Protein AF-A0A8A1M9F1-F1 (afdb_monomer_lite)

Foldseek 3Di:
DPPVVVVVVVVVVVVPDDPDDDPCVVVVVVVVVVVVVVVVVVVVVVVVVVVVVVVVVVVVVCVVPPDDPVPDDPVNVCVVCVVVVVVVVVCVVVVNPDDPPCCVPPNDPDPD

Structure (mmCIF, N/CA/C/O backbone):
data_AF-A0A8A1M9F1-F1
#
_entry.id   AF-A0A8A1M9F1-F1
#
loop_
_atom_site.group_PDB
_atom_site.id
_atom_site.type_symbol
_atom_site.label_atom_id
_atom_site.label_alt_id
_atom_site.label_comp_id
_atom_site.label_asym_id
_atom_site.label_entity_id
_atom_site.label_seq_id
_atom_site.pdbx_PDB_ins_code
_atom_site.Cartn_x
_atom_site.Cartn_y
_atom_site.Cartn_z
_atom_site.occupancy
_atom_site.B_iso_or_equiv
_atom_site.auth_seq_id
_atom_site.auth_comp_id
_atom_site.auth_asym_id
_atom_site.auth_atom_id
_atom_site.pdbx_PDB_model_num
ATOM 1 N N . MET A 1 1 ? -33.926 15.964 80.302 1.00 53.12 1 MET A N 1
ATOM 2 C CA . MET A 1 1 ? -34.896 15.861 79.187 1.00 53.12 1 MET A CA 1
ATOM 3 C C . MET A 1 1 ? -34.343 16.329 77.831 1.00 53.12 1 MET A C 1
ATOM 5 O O . MET A 1 1 ? -35.080 16.269 76.865 1.00 53.12 1 MET A O 1
ATOM 9 N N . ALA A 1 2 ? -33.068 16.738 77.707 1.00 57.28 2 ALA A N 1
ATOM 10 C CA . ALA A 1 2 ? -32.520 17.254 76.440 1.00 57.28 2 ALA A CA 1
ATOM 11 C C . ALA A 1 2 ? -31.883 16.190 75.516 1.00 57.28 2 ALA A C 1
ATOM 13 O O . ALA A 1 2 ? -31.720 16.436 74.330 1.00 57.28 2 ALA A O 1
ATOM 14 N N . VAL A 1 3 ? -31.524 15.011 76.039 1.00 60.41 3 VAL A N 1
ATOM 15 C CA . VAL A 1 3 ? -30.783 13.983 75.276 1.00 60.41 3 VAL A CA 1
ATOM 16 C C . VAL A 1 3 ? -31.700 13.174 74.354 1.00 60.41 3 VAL A C 1
ATOM 18 O O . VAL A 1 3 ? -31.295 12.806 73.261 1.00 60.41 3 VAL A O 1
ATOM 21 N N . THR A 1 4 ? -32.951 12.944 74.754 1.00 71.06 4 THR A N 1
ATOM 22 C CA . THR A 1 4 ? -33.932 12.185 73.963 1.00 71.06 4 THR A CA 1
ATOM 23 C C . THR A 1 4 ? -34.308 12.888 72.661 1.00 71.06 4 THR A C 1
ATOM 25 O O . THR A 1 4 ? -34.356 12.236 71.630 1.00 71.06 4 THR A O 1
ATOM 28 N N . ALA A 1 5 ? -34.461 14.216 72.674 1.00 76.00 5 ALA A N 1
ATOM 29 C CA . ALA A 1 5 ? -34.804 14.979 71.471 1.00 76.00 5 ALA A CA 1
ATOM 30 C C . ALA A 1 5 ? -33.727 14.882 70.374 1.00 76.00 5 ALA A C 1
ATOM 32 O O . ALA A 1 5 ? -34.052 14.750 69.201 1.00 76.00 5 ALA A O 1
ATOM 33 N N . VAL A 1 6 ? -32.446 14.888 70.762 1.00 78.31 6 VAL A N 1
ATOM 34 C CA . VAL A 1 6 ? -31.318 14.745 69.824 1.00 78.31 6 VAL A CA 1
ATOM 35 C C . VAL A 1 6 ? -31.257 13.327 69.253 1.00 78.31 6 VAL A C 1
ATOM 37 O O . VAL A 1 6 ? -30.955 13.139 68.078 1.00 78.31 6 VAL A O 1
ATOM 40 N N . VAL A 1 7 ? -31.559 12.322 70.079 1.00 80.62 7 VAL A N 1
ATOM 41 C CA . VAL A 1 7 ? -31.618 10.924 69.637 1.00 80.62 7 VAL A CA 1
ATOM 42 C C . VAL A 1 7 ? -32.747 10.728 68.625 1.00 80.62 7 VAL A C 1
ATOM 44 O O . VAL A 1 7 ? -32.500 10.137 67.578 1.00 80.62 7 VAL A O 1
ATOM 47 N N . ASP A 1 8 ? -33.932 11.282 68.884 1.00 83.19 8 ASP A N 1
ATOM 48 C CA . ASP A 1 8 ? -35.087 11.189 67.983 1.00 83.19 8 ASP A CA 1
ATOM 49 C C . ASP A 1 8 ? -34.823 11.889 66.637 1.00 83.19 8 ASP A C 1
ATOM 51 O O . ASP A 1 8 ? -35.165 11.362 65.576 1.00 83.19 8 ASP A O 1
ATOM 55 N N . GLU A 1 9 ? -34.152 13.043 66.658 1.00 82.31 9 GLU A N 1
ATOM 56 C CA . GLU A 1 9 ? -33.806 13.810 65.456 1.00 82.31 9 GLU A CA 1
ATOM 57 C C . GLU A 1 9 ? -32.779 13.064 64.582 1.00 82.31 9 GLU A C 1
ATOM 59 O O . GLU A 1 9 ? -32.952 12.939 63.366 1.00 82.31 9 GLU A O 1
ATOM 64 N N . ILE A 1 10 ? -31.747 12.469 65.193 1.00 83.31 10 ILE A N 1
ATOM 65 C CA . ILE A 1 10 ? -30.770 11.624 64.485 1.00 83.31 10 ILE A CA 1
ATOM 66 C C . ILE A 1 10 ? -31.445 10.371 63.919 1.00 83.31 10 ILE A C 1
ATOM 68 O O . ILE A 1 10 ? -31.167 9.986 62.781 1.00 83.31 10 ILE A O 1
ATOM 72 N N . GLU A 1 11 ? -32.349 9.741 64.670 1.00 83.25 11 GLU A N 1
ATOM 73 C CA . GLU A 1 11 ? -33.088 8.568 64.200 1.00 83.25 11 GLU A CA 1
ATOM 74 C C . GLU A 1 11 ? -33.986 8.909 63.001 1.00 83.25 11 GLU A C 1
ATOM 76 O O . GLU A 1 11 ? -34.087 8.128 62.051 1.00 83.25 11 GLU A O 1
ATOM 81 N N . GLN A 1 12 ? -34.597 10.097 63.004 1.00 85.44 12 GLN A N 1
ATOM 82 C CA . GLN A 1 12 ? -35.395 10.608 61.893 1.00 85.44 12 GLN A CA 1
ATOM 83 C C . GLN A 1 12 ? -34.530 10.888 60.656 1.00 85.44 12 GLN A C 1
ATOM 85 O O . GLN A 1 12 ? -34.905 10.502 59.543 1.00 85.44 12 GLN A O 1
ATOM 90 N N 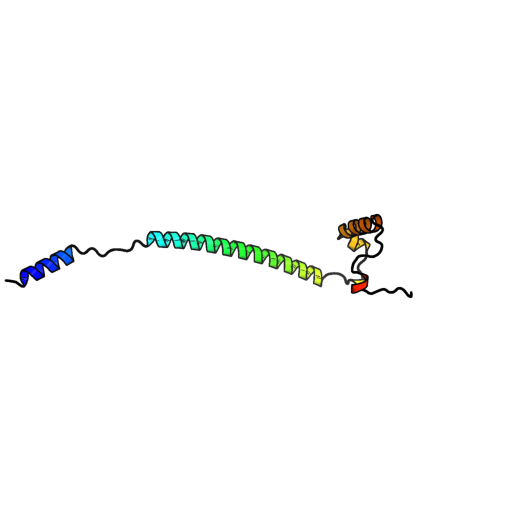. HIS A 1 13 ? -33.353 11.495 60.826 1.00 82.25 13 HIS A N 1
ATOM 91 C CA . HIS A 1 13 ? -32.395 11.702 59.738 1.00 82.25 13 HIS A CA 1
ATOM 92 C C . HIS A 1 13 ? -31.859 10.383 59.177 1.00 82.25 13 HIS A C 1
ATOM 94 O O . HIS A 1 13 ? -31.756 10.234 57.964 1.00 82.25 13 HIS A O 1
ATOM 100 N N . PHE A 1 14 ? -31.596 9.391 60.026 1.00 82.38 14 PHE A N 1
ATOM 101 C CA . PHE A 1 14 ? -31.108 8.083 59.594 1.00 82.38 14 PHE A CA 1
ATOM 102 C C . PHE A 1 14 ? -32.182 7.280 58.845 1.00 82.38 14 PHE A C 1
ATOM 104 O O . PHE A 1 14 ? -31.900 6.685 57.809 1.00 82.38 14 PHE A O 1
ATOM 111 N N . LYS A 1 15 ? -33.437 7.315 59.314 1.00 83.12 15 LYS A N 1
ATOM 112 C CA . LYS A 1 15 ? -34.581 6.666 58.644 1.00 83.12 15 LYS A CA 1
ATOM 113 C C . LYS A 1 15 ? -34.947 7.336 57.313 1.00 83.12 15 LYS A C 1
ATOM 115 O O . LYS A 1 15 ? -35.468 6.671 56.419 1.00 83.12 15 LYS A O 1
ATOM 120 N N . SER A 1 16 ? -34.695 8.639 57.173 1.00 81.69 16 SER A N 1
ATOM 121 C CA . SER A 1 16 ? -34.956 9.403 55.941 1.00 81.69 16 SER A CA 1
ATOM 122 C C . SER A 1 16 ? -33.771 9.441 54.971 1.00 81.69 16 SER A C 1
ATOM 124 O O . SER A 1 16 ? -33.961 9.742 53.789 1.00 81.69 16 SER A O 1
ATOM 126 N N . PHE A 1 17 ? -32.565 9.094 55.427 1.00 80.50 17 PHE A N 1
ATOM 127 C CA . PHE A 1 17 ? -31.379 9.017 54.589 1.00 80.50 17 PHE A CA 1
ATOM 128 C C . PHE A 1 17 ? -31.477 7.835 53.620 1.00 80.50 17 PHE A C 1
ATOM 130 O O . PHE A 1 17 ? -31.291 6.673 53.980 1.00 80.50 17 PHE A O 1
ATOM 137 N N . LYS A 1 18 ? -31.751 8.139 52.352 1.00 73.31 18 LYS A N 1
ATOM 138 C CA . LYS A 1 18 ? -31.585 7.195 51.246 1.00 73.31 18 LYS A CA 1
ATOM 139 C C . LYS A 1 18 ? -30.226 7.448 50.596 1.00 73.31 18 LYS A C 1
ATOM 141 O O . LYS A 1 18 ? -30.023 8.549 50.082 1.00 73.31 18 LYS A O 1
ATOM 146 N N . PRO A 1 19 ? -29.309 6.464 50.584 1.00 74.75 19 PRO A N 1
ATOM 147 C CA . PRO A 1 19 ? -28.058 6.590 49.853 1.00 74.75 19 PRO A CA 1
ATOM 148 C C . PRO A 1 19 ? -28.351 6.904 48.385 1.00 74.75 19 PRO A C 1
ATOM 150 O O . PRO A 1 19 ? -29.149 6.214 47.748 1.00 74.75 19 PRO A O 1
ATOM 153 N N . ALA A 1 20 ? -27.716 7.940 47.842 1.00 70.94 20 ALA A N 1
ATOM 154 C CA . ALA A 1 20 ? -27.785 8.207 46.414 1.00 70.94 20 ALA A CA 1
ATOM 155 C C . ALA A 1 20 ? -27.056 7.077 45.672 1.00 70.94 20 ALA A C 1
ATOM 157 O O . ALA A 1 20 ? -25.838 6.936 45.770 1.00 70.94 20 ALA A O 1
ATOM 158 N N . THR A 1 21 ? -27.804 6.243 44.955 1.00 71.75 21 THR A N 1
ATOM 159 C CA . THR A 1 21 ? -27.239 5.225 44.069 1.00 71.75 21 THR A CA 1
ATOM 160 C C . THR A 1 21 ? -26.840 5.881 42.753 1.00 71.75 21 THR A C 1
ATOM 162 O O . THR A 1 21 ? -27.669 6.525 42.108 1.00 71.75 21 THR A O 1
ATOM 165 N N . PHE A 1 22 ? -25.589 5.713 42.335 1.00 71.25 22 PHE A N 1
ATOM 166 C CA . PHE A 1 22 ? -25.146 6.156 41.016 1.00 71.25 22 PHE A CA 1
ATOM 167 C C . PHE A 1 22 ? -25.687 5.202 39.943 1.00 71.25 22 PHE A C 1
ATOM 169 O O . PHE A 1 22 ? -25.389 4.009 39.965 1.00 71.25 22 PHE A O 1
ATOM 176 N N . ASP A 1 23 ? -26.486 5.716 39.005 1.00 75.12 23 ASP A N 1
ATOM 177 C CA . ASP A 1 23 ? -26.943 4.947 37.843 1.00 75.12 23 ASP A CA 1
ATOM 178 C C . ASP A 1 23 ? -25.830 4.882 36.791 1.00 75.12 23 ASP A C 1
ATOM 180 O O . ASP A 1 23 ? -25.670 5.776 35.954 1.00 75.12 23 ASP A O 1
ATOM 184 N N . VAL A 1 24 ? -25.047 3.806 36.854 1.00 85.31 24 VAL A N 1
ATOM 185 C CA . VAL A 1 24 ? -23.935 3.551 35.932 1.00 85.31 24 VAL A CA 1
ATOM 186 C C . VAL A 1 24 ? -24.382 3.030 34.564 1.00 85.31 24 VAL A C 1
ATOM 188 O O . VAL A 1 24 ? -23.564 2.941 33.652 1.00 85.31 24 VAL A O 1
ATOM 191 N N . ASN A 1 25 ? -25.672 2.736 34.353 1.00 86.38 25 ASN A N 1
ATOM 192 C CA . ASN A 1 25 ? -26.140 2.135 33.097 1.00 86.38 25 ASN A CA 1
ATOM 193 C C . ASN A 1 25 ? -25.899 3.029 31.880 1.00 86.38 25 ASN A C 1
ATOM 195 O O . ASN A 1 25 ? -25.629 2.535 30.788 1.00 86.38 25 ASN A O 1
ATOM 199 N N . ARG A 1 26 ? -25.987 4.355 32.043 1.00 84.62 26 ARG A N 1
ATOM 200 C CA . ARG A 1 26 ? -25.685 5.292 30.949 1.00 84.62 26 ARG A CA 1
ATOM 201 C C . ARG A 1 26 ? -24.210 5.252 30.556 1.00 84.62 26 ARG A C 1
ATOM 203 O O . ARG A 1 26 ? -23.902 5.339 29.372 1.00 84.62 26 ARG A O 1
ATOM 210 N N . GLN A 1 27 ? -23.320 5.115 31.536 1.00 87.69 27 GLN A N 1
ATOM 211 C CA . GLN A 1 27 ? -21.878 5.024 31.307 1.00 87.69 27 GLN A CA 1
ATOM 212 C C . GLN A 1 27 ? -21.514 3.668 30.700 1.00 87.69 27 GLN A C 1
ATOM 214 O O . GLN A 1 27 ? -20.764 3.639 29.734 1.00 87.69 27 GLN A O 1
ATOM 219 N N . LEU A 1 28 ? -22.115 2.576 31.186 1.00 90.88 28 LEU A N 1
ATOM 220 C CA . LEU A 1 28 ? -21.948 1.236 30.616 1.00 90.88 28 LEU A CA 1
ATOM 221 C C . LEU A 1 28 ? -22.368 1.191 29.142 1.00 90.88 28 LEU A C 1
ATOM 223 O O . LEU A 1 28 ? -21.578 0.774 28.306 1.00 90.88 28 LEU A O 1
ATOM 227 N N . LYS A 1 29 ? -23.539 1.740 28.789 1.00 92.31 29 LYS A N 1
ATOM 228 C CA . LYS A 1 29 ? -23.978 1.824 27.383 1.00 92.31 29 LYS A CA 1
ATOM 229 C C . LYS A 1 29 ? -23.039 2.650 26.504 1.00 92.31 29 LYS A C 1
ATOM 231 O O . LYS A 1 29 ? -22.858 2.335 25.331 1.00 92.31 29 LYS A O 1
ATOM 236 N N . ALA A 1 30 ? -22.470 3.727 27.045 1.00 90.06 30 ALA A N 1
ATOM 237 C CA . ALA A 1 30 ? -21.486 4.518 26.316 1.00 90.06 30 ALA A CA 1
ATOM 238 C C . ALA A 1 30 ? -20.198 3.712 26.088 1.00 90.06 30 ALA A C 1
ATOM 240 O O . ALA A 1 30 ? -19.699 3.697 24.968 1.00 90.06 30 ALA A O 1
ATOM 241 N N . ILE A 1 31 ? -19.701 3.011 27.114 1.00 93.75 31 ILE A N 1
ATOM 242 C CA . ILE A 1 31 ? -18.521 2.140 27.021 1.00 93.75 31 ILE A CA 1
ATOM 243 C C . ILE A 1 31 ? -18.745 1.050 25.971 1.00 93.75 31 ILE A C 1
ATOM 245 O O . ILE A 1 31 ? -17.926 0.928 25.070 1.00 93.75 31 ILE A O 1
ATOM 249 N N . GLU A 1 32 ? -19.881 0.351 26.004 1.00 93.50 32 GLU A N 1
ATOM 250 C CA . GLU A 1 32 ? -20.226 -0.684 25.018 1.00 93.50 32 GLU A CA 1
ATOM 251 C C . GLU A 1 32 ? -20.226 -0.136 23.580 1.00 93.50 32 GLU A C 1
ATOM 253 O O . GLU A 1 32 ? -19.698 -0.766 22.664 1.00 93.50 32 GLU A O 1
ATOM 258 N N . ALA A 1 33 ? -20.774 1.066 23.366 1.00 93.88 33 ALA A N 1
ATOM 259 C CA . ALA A 1 33 ? -20.766 1.707 22.052 1.00 93.88 33 ALA A CA 1
ATOM 260 C C . ALA A 1 33 ? -19.346 2.094 21.595 1.00 93.88 33 ALA A C 1
ATOM 262 O O . ALA A 1 33 ? -19.009 1.926 20.420 1.00 93.88 33 ALA A O 1
ATOM 263 N N . PHE A 1 34 ? -18.505 2.591 22.509 1.00 94.31 34 PHE A N 1
ATOM 264 C CA . PHE A 1 34 ? -17.100 2.893 22.225 1.00 94.31 34 PHE A CA 1
ATOM 265 C C . PHE A 1 34 ? -16.298 1.627 21.914 1.00 94.31 34 PHE A C 1
ATOM 267 O O . PHE A 1 34 ? -15.542 1.618 20.944 1.00 94.31 34 PHE A O 1
ATOM 274 N N . GLU A 1 35 ? -16.483 0.559 22.688 1.00 94.88 35 GLU A N 1
ATOM 275 C CA . GLU A 1 35 ? -15.830 -0.733 22.478 1.00 94.88 35 GLU A CA 1
ATOM 276 C C . GLU A 1 35 ? -16.223 -1.340 21.134 1.00 94.88 35 GLU A C 1
ATOM 278 O O . GLU A 1 35 ? -15.345 -1.733 20.370 1.00 94.88 35 GLU A O 1
ATOM 283 N N . ALA A 1 36 ? -17.512 -1.341 20.782 1.00 95.75 36 ALA A N 1
ATOM 284 C CA . ALA A 1 36 ? -17.972 -1.841 19.488 1.00 95.75 36 ALA A CA 1
ATOM 285 C C . ALA A 1 36 ? -17.325 -1.084 18.314 1.00 95.75 36 ALA A C 1
ATOM 287 O O . ALA A 1 36 ? -16.874 -1.697 17.344 1.00 95.75 36 ALA A O 1
ATOM 288 N N . GLN A 1 37 ? -17.229 0.246 18.409 1.00 94.25 37 GLN A N 1
ATOM 289 C CA . GLN A 1 37 ? -16.593 1.060 17.374 1.00 94.25 37 GLN A CA 1
ATOM 290 C C . GLN A 1 37 ? -15.073 0.847 17.318 1.00 94.25 37 GLN A C 1
ATOM 292 O O . GLN A 1 37 ? -14.502 0.794 16.228 1.00 94.25 37 GLN A O 1
ATOM 297 N N . ALA A 1 38 ? -14.415 0.709 18.471 1.00 95.00 38 ALA A N 1
ATOM 298 C CA . ALA A 1 38 ? -12.984 0.436 18.551 1.00 95.00 38 ALA A CA 1
ATOM 299 C C . ALA A 1 38 ? -12.642 -0.949 17.983 1.00 95.00 38 ALA A C 1
ATOM 301 O O . ALA A 1 38 ? -11.715 -1.063 17.182 1.00 95.00 38 ALA A O 1
ATOM 302 N N . MET A 1 39 ? -13.426 -1.974 18.327 1.00 95.69 39 MET A N 1
ATOM 303 C CA . MET A 1 39 ? -13.292 -3.331 17.794 1.00 95.69 39 MET A CA 1
ATOM 304 C C . MET A 1 39 ? -13.476 -3.348 16.281 1.00 95.69 39 MET A C 1
ATOM 306 O O . MET A 1 39 ? -12.626 -3.877 15.572 1.00 95.69 39 MET A O 1
ATOM 310 N N . LYS A 1 40 ? -14.513 -2.675 15.770 1.00 95.88 40 LYS A N 1
ATOM 311 C CA . LYS A 1 40 ? -14.727 -2.531 14.328 1.00 95.88 40 LYS A CA 1
ATOM 312 C C . LYS A 1 40 ? -13.532 -1.868 13.635 1.00 95.88 40 LYS A C 1
ATOM 314 O O . LYS A 1 40 ? -13.053 -2.373 12.625 1.00 95.88 40 LYS A O 1
ATOM 319 N N . GLY A 1 41 ? -13.021 -0.761 14.179 1.00 94.44 41 GLY A N 1
ATOM 320 C CA . GLY A 1 41 ? -11.851 -0.081 13.613 1.00 94.44 41 GLY A CA 1
ATOM 321 C C . GLY A 1 41 ? -10.588 -0.949 13.636 1.00 94.44 41 GLY A C 1
ATOM 322 O O . GLY A 1 41 ? -9.811 -0.947 12.677 1.00 94.44 41 GLY A O 1
ATOM 323 N N . ALA A 1 42 ? -10.396 -1.725 14.705 1.00 95.56 42 ALA A N 1
ATOM 324 C CA . ALA A 1 42 ? -9.286 -2.661 14.828 1.00 95.56 42 ALA A CA 1
ATOM 325 C C . ALA A 1 42 ? -9.394 -3.808 13.812 1.00 95.56 42 ALA A C 1
ATOM 327 O O . ALA A 1 42 ? -8.408 -4.119 13.147 1.00 95.56 42 ALA A O 1
ATOM 328 N N . GLU A 1 43 ? -10.579 -4.396 13.641 1.00 95.81 43 GLU A N 1
ATOM 329 C CA . GLU A 1 43 ? -10.837 -5.460 12.665 1.00 95.81 43 GLU A CA 1
ATOM 330 C C . GLU A 1 43 ? -10.649 -4.977 11.223 1.00 95.81 43 GLU A C 1
ATOM 332 O O . GLU A 1 43 ? -9.970 -5.639 10.438 1.00 95.81 43 GLU A O 1
ATOM 337 N N . GLU A 1 44 ? -11.169 -3.796 10.879 1.00 95.81 44 GLU A N 1
ATOM 338 C CA . GLU A 1 44 ? -10.970 -3.190 9.558 1.00 95.81 44 GLU A CA 1
ATOM 339 C C . GLU A 1 44 ? -9.485 -2.933 9.270 1.00 95.81 44 GLU A C 1
ATOM 341 O O . GLU A 1 44 ? -9.004 -3.193 8.165 1.00 95.81 44 GLU A O 1
ATOM 346 N N . THR A 1 45 ? -8.743 -2.434 10.262 1.00 95.81 45 THR A N 1
ATOM 347 C CA . THR A 1 45 ? -7.306 -2.169 10.118 1.00 95.81 45 THR A CA 1
ATOM 348 C C . THR A 1 45 ? -6.527 -3.467 9.977 1.00 95.81 45 THR A C 1
ATOM 350 O O . THR A 1 45 ? -5.699 -3.586 9.078 1.00 95.81 45 THR A O 1
ATOM 353 N N . LYS A 1 46 ? -6.826 -4.462 10.816 1.00 96.00 46 LYS A N 1
ATOM 354 C CA . LYS A 1 46 ? -6.220 -5.790 10.740 1.00 96.00 46 LYS A CA 1
ATOM 355 C C . LYS A 1 46 ? -6.436 -6.409 9.359 1.00 96.00 46 LYS A C 1
ATOM 357 O O . LYS A 1 46 ? -5.468 -6.837 8.741 1.00 96.00 46 LYS A O 1
ATOM 362 N N . GLY A 1 47 ? -7.665 -6.378 8.844 1.00 95.06 47 GLY A N 1
ATOM 363 C CA . GLY A 1 47 ? -7.977 -6.894 7.510 1.00 95.06 47 GLY A CA 1
ATOM 364 C C . GLY A 1 47 ? -7.208 -6.176 6.395 1.00 95.06 47 GLY A C 1
ATOM 365 O O . GLY A 1 47 ? -6.688 -6.826 5.493 1.00 95.06 47 GLY A O 1
ATOM 366 N N . LYS A 1 48 ? -7.069 -4.843 6.464 1.00 96.25 48 LYS A N 1
ATOM 367 C CA . LYS A 1 48 ? -6.254 -4.081 5.498 1.00 96.25 48 LYS A CA 1
ATOM 368 C C . LYS A 1 48 ? -4.778 -4.465 5.558 1.00 96.25 48 LYS A C 1
ATOM 370 O O . LYS A 1 48 ? -4.182 -4.712 4.516 1.00 96.25 48 LYS A O 1
ATOM 375 N N . VAL A 1 49 ? -4.212 -4.552 6.760 1.00 97.12 49 VAL A N 1
ATOM 376 C CA . VAL A 1 49 ? -2.805 -4.924 6.957 1.00 97.12 49 VAL A CA 1
ATOM 377 C C . VAL A 1 49 ? -2.538 -6.342 6.451 1.00 97.12 49 VAL A C 1
ATOM 379 O O . VAL A 1 49 ? -1.528 -6.568 5.794 1.00 97.12 49 VAL A O 1
ATOM 382 N N . GLU A 1 50 ? -3.448 -7.290 6.686 1.00 95.88 50 GLU A N 1
ATOM 383 C CA . GLU A 1 50 ? -3.328 -8.655 6.159 1.00 95.88 50 GLU A CA 1
ATOM 384 C C . GLU A 1 50 ? -3.320 -8.683 4.622 1.00 95.88 50 GLU A C 1
ATOM 386 O O . GLU A 1 50 ? -2.500 -9.380 4.023 1.00 95.88 50 GLU A O 1
ATOM 391 N N . LEU A 1 51 ? -4.181 -7.895 3.969 1.00 96.25 51 LEU A N 1
ATOM 392 C CA . LEU A 1 51 ? -4.205 -7.784 2.506 1.00 96.25 51 LEU A CA 1
ATOM 393 C C . LEU A 1 51 ? -2.930 -7.141 1.947 1.00 96.25 51 LEU A C 1
ATOM 395 O O . LEU A 1 51 ? -2.382 -7.619 0.951 1.00 96.25 51 LEU A O 1
ATOM 399 N N . GLU A 1 52 ? -2.447 -6.071 2.579 1.00 96.12 52 GLU A N 1
ATOM 400 C CA . GLU A 1 52 ? -1.198 -5.413 2.189 1.00 96.12 52 GLU A CA 1
ATOM 401 C C . GLU A 1 52 ? -0.005 -6.355 2.346 1.00 96.12 52 GLU A C 1
ATOM 403 O O . GLU A 1 52 ? 0.813 -6.456 1.432 1.00 96.12 52 GLU A O 1
ATOM 408 N N . LEU A 1 53 ? 0.058 -7.104 3.449 1.00 96.75 53 LEU A N 1
ATOM 409 C CA . LEU A 1 53 ? 1.122 -8.071 3.691 1.00 96.75 53 LEU A CA 1
ATOM 410 C C . LEU A 1 53 ? 1.131 -9.167 2.618 1.00 96.75 53 LEU A C 1
ATOM 412 O O . LEU A 1 53 ? 2.172 -9.414 2.017 1.00 96.75 53 LEU A O 1
ATOM 416 N N . GLN A 1 54 ? -0.029 -9.742 2.286 1.00 95.94 54 GLN A N 1
ATOM 417 C CA . GLN A 1 54 ? -0.137 -10.725 1.200 1.00 95.94 54 GLN A CA 1
ATOM 418 C C . GLN A 1 54 ? 0.281 -10.145 -0.159 1.00 95.94 54 GLN A C 1
ATOM 420 O O . GLN A 1 54 ? 0.876 -10.838 -0.987 1.00 95.94 54 GLN A O 1
ATOM 425 N N . SER A 1 55 ? -0.037 -8.875 -0.425 1.00 95.69 55 SER A N 1
ATOM 426 C CA . SER A 1 55 ? 0.393 -8.197 -1.651 1.00 95.69 55 SER A CA 1
ATOM 427 C C . SER A 1 55 ? 1.909 -7.991 -1.681 1.00 95.69 55 SER A C 1
ATOM 429 O O . SER A 1 55 ? 2.537 -8.188 -2.725 1.00 95.69 55 SER A O 1
ATOM 431 N N . LEU A 1 56 ? 2.510 -7.612 -0.552 1.00 96.62 56 LEU A N 1
ATOM 432 C CA . LEU A 1 56 ? 3.956 -7.443 -0.418 1.00 96.62 56 LEU A CA 1
ATOM 433 C C . LEU A 1 56 ? 4.690 -8.777 -0.563 1.00 96.62 56 LEU A C 1
ATOM 435 O O . LEU A 1 56 ? 5.673 -8.833 -1.292 1.00 96.62 56 LEU A O 1
ATOM 439 N N . GLU A 1 57 ? 4.183 -9.858 0.030 1.00 95.06 57 GLU A N 1
ATOM 440 C CA . GLU A 1 57 ? 4.741 -11.208 -0.125 1.00 95.06 57 GLU A CA 1
ATOM 441 C C . GLU A 1 57 ? 4.730 -11.667 -1.586 1.00 95.06 57 GLU A C 1
ATOM 443 O O . GLU A 1 57 ? 5.741 -12.145 -2.096 1.00 95.06 57 GLU A O 1
ATOM 448 N N . LYS A 1 58 ? 3.619 -11.454 -2.304 1.00 95.06 58 LYS A N 1
ATOM 449 C CA . LYS A 1 58 ? 3.550 -11.733 -3.748 1.00 95.06 58 LYS A CA 1
ATOM 450 C C . LYS A 1 58 ? 4.538 -10.882 -4.540 1.00 95.06 58 LYS A C 1
ATOM 452 O O . LYS A 1 58 ? 5.161 -11.372 -5.476 1.00 95.06 58 LYS A O 1
ATOM 457 N N . THR A 1 59 ? 4.686 -9.613 -4.167 1.00 94.12 59 THR A N 1
ATOM 458 C CA . THR A 1 59 ? 5.648 -8.705 -4.807 1.00 94.12 59 THR A CA 1
ATOM 459 C C . THR A 1 59 ? 7.075 -9.196 -4.585 1.00 94.12 59 THR A C 1
ATOM 461 O O . THR A 1 59 ? 7.854 -9.234 -5.532 1.00 94.12 59 THR A O 1
ATOM 464 N N . LEU A 1 60 ? 7.404 -9.627 -3.367 1.00 94.56 60 LEU A N 1
ATOM 465 C CA . LEU A 1 60 ? 8.712 -10.176 -3.033 1.00 94.56 60 LEU A CA 1
ATOM 466 C C . LEU A 1 60 ? 8.994 -11.459 -3.820 1.00 94.56 60 LEU A C 1
ATOM 468 O O . LEU A 1 60 ? 10.029 -11.545 -4.470 1.00 94.56 60 LEU A O 1
ATOM 472 N N . ALA A 1 61 ? 8.049 -12.402 -3.851 1.00 94.06 61 ALA A N 1
ATOM 473 C CA . ALA A 1 61 ? 8.187 -13.636 -4.622 1.00 94.06 61 ALA A CA 1
ATOM 474 C C . ALA A 1 61 ? 8.396 -13.362 -6.122 1.00 94.06 61 ALA A C 1
ATOM 476 O O . ALA A 1 61 ? 9.226 -14.005 -6.767 1.00 94.06 61 ALA A O 1
ATOM 477 N N . ASN A 1 62 ? 7.690 -12.371 -6.678 1.00 90.19 62 ASN A N 1
ATOM 478 C CA . ASN A 1 62 ? 7.897 -11.935 -8.058 1.00 90.19 62 ASN A CA 1
ATOM 479 C C . ASN A 1 62 ? 9.298 -11.352 -8.273 1.00 90.19 62 ASN A C 1
ATOM 481 O O . ASN A 1 62 ? 9.880 -11.591 -9.321 1.00 90.19 62 ASN A O 1
ATOM 485 N N . ILE A 1 63 ? 9.846 -10.601 -7.311 1.00 90.25 63 ILE A N 1
ATOM 486 C CA . ILE A 1 63 ? 11.208 -10.048 -7.395 1.00 90.25 63 ILE A CA 1
ATOM 487 C C . ILE A 1 63 ? 12.255 -11.166 -7.325 1.00 90.25 63 ILE A C 1
ATOM 489 O O . ILE A 1 63 ? 13.206 -11.153 -8.098 1.00 90.25 63 ILE A O 1
ATOM 493 N N . GLU A 1 64 ? 12.082 -12.138 -6.430 1.00 90.62 64 GLU A N 1
ATOM 494 C CA . GLU A 1 64 ? 13.035 -13.240 -6.235 1.00 90.62 64 GLU A CA 1
ATOM 495 C C . GLU A 1 64 ? 13.067 -14.224 -7.409 1.00 90.62 64 GLU A C 1
ATOM 497 O O . GLU A 1 64 ? 14.114 -14.788 -7.722 1.00 90.62 64 GLU A O 1
ATOM 502 N N . THR A 1 65 ? 11.926 -14.429 -8.066 1.00 90.12 65 THR A N 1
ATOM 503 C CA . THR A 1 65 ? 11.797 -15.327 -9.226 1.00 90.12 65 THR A CA 1
ATOM 504 C C . THR A 1 65 ? 11.897 -14.598 -10.564 1.00 90.12 65 THR A C 1
ATOM 506 O O . THR A 1 65 ? 11.839 -15.238 -11.618 1.00 90.12 65 THR A O 1
ATOM 509 N N . ALA A 1 66 ? 12.052 -13.271 -10.543 1.00 87.88 66 ALA A N 1
ATOM 510 C CA . ALA A 1 66 ? 12.200 -12.486 -11.755 1.00 87.88 66 ALA A CA 1
ATOM 511 C C . ALA A 1 66 ? 13.465 -12.898 -12.512 1.00 87.88 66 ALA A C 1
ATOM 513 O O . ALA A 1 66 ? 14.519 -13.175 -11.935 1.00 87.88 66 ALA A O 1
ATOM 514 N N . ARG A 1 67 ? 13.361 -12.871 -13.841 1.00 85.50 67 ARG A N 1
ATOM 515 C CA . ARG A 1 67 ? 14.526 -12.990 -14.716 1.00 85.50 67 ARG A CA 1
ATOM 516 C C . ARG A 1 67 ? 15.529 -11.853 -14.444 1.00 85.50 67 ARG A C 1
ATOM 518 O O . ARG A 1 67 ? 15.106 -10.747 -14.093 1.00 85.50 67 ARG A O 1
ATOM 525 N N . PRO A 1 68 ? 16.832 -12.077 -14.673 1.00 89.06 68 PRO A N 1
ATOM 526 C CA . PRO A 1 68 ? 17.830 -11.016 -14.629 1.00 89.06 68 PRO A CA 1
ATOM 527 C C . PRO A 1 68 ? 17.516 -9.876 -15.607 1.00 89.06 68 PRO A C 1
ATOM 529 O O . PRO A 1 68 ? 16.991 -10.099 -16.698 1.00 89.06 68 PRO A O 1
ATOM 532 N N . PHE A 1 69 ? 17.902 -8.649 -15.244 1.00 87.75 69 PHE A N 1
ATOM 533 C CA . PHE A 1 69 ? 17.718 -7.474 -16.105 1.00 87.75 69 PHE A CA 1
ATOM 534 C C . PHE A 1 69 ? 18.495 -7.557 -17.424 1.00 87.75 69 PHE A C 1
ATOM 536 O O . PHE A 1 69 ? 18.067 -6.955 -18.402 1.00 87.75 69 PHE A O 1
ATOM 543 N N . GLU A 1 70 ? 19.604 -8.299 -17.468 1.00 89.25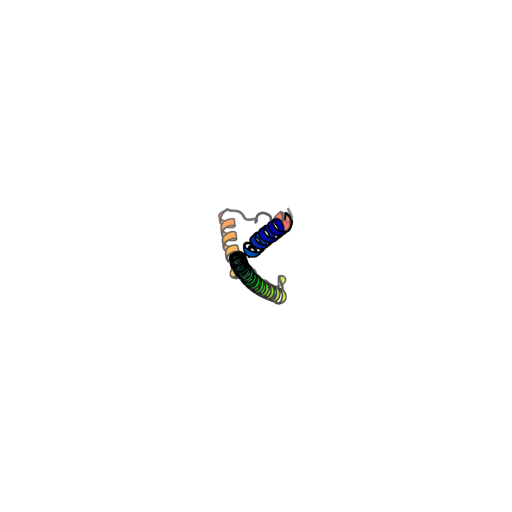 70 GLU A N 1
ATOM 544 C CA . GLU A 1 70 ? 20.407 -8.472 -18.688 1.00 89.25 70 GLU A CA 1
ATOM 545 C C . GLU A 1 70 ? 19.684 -9.288 -19.762 1.00 89.25 70 GLU A C 1
ATOM 547 O O . GLU A 1 70 ? 19.916 -9.083 -20.951 1.00 89.25 70 GLU A O 1
ATOM 552 N N . ASP A 1 71 ? 18.763 -10.160 -19.351 1.00 89.94 71 ASP A N 1
ATOM 553 C CA . ASP A 1 71 ? 17.979 -10.963 -20.281 1.00 89.94 71 ASP A CA 1
ATOM 554 C C . ASP A 1 71 ? 16.734 -10.215 -20.771 1.00 89.94 71 AS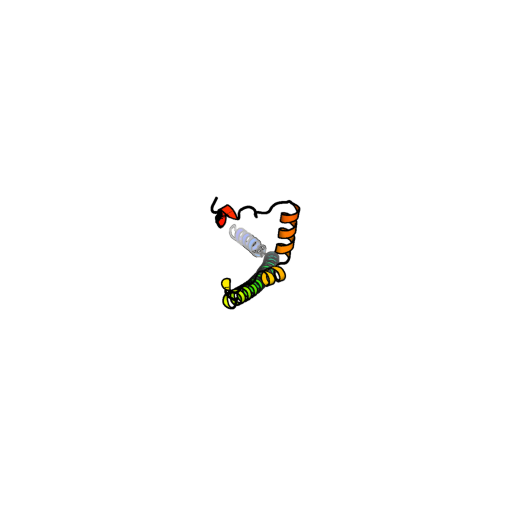P A C 1
ATOM 556 O O . ASP A 1 71 ? 16.074 -10.685 -21.692 1.00 89.94 71 ASP A O 1
ATOM 560 N N . LEU A 1 72 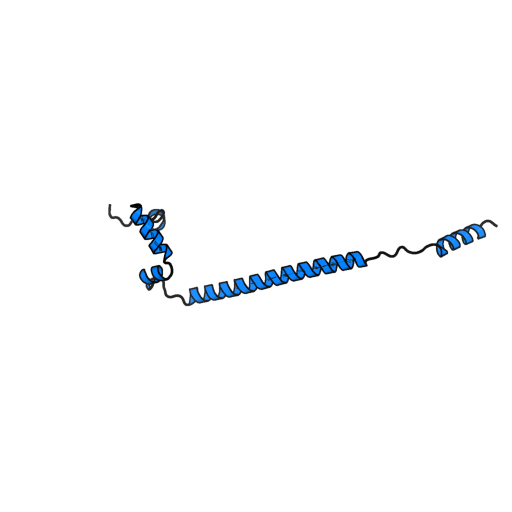? 16.354 -9.095 -20.151 1.00 91.19 72 LEU A N 1
ATOM 561 C CA . LEU A 1 72 ? 15.101 -8.394 -20.432 1.00 91.19 72 LEU A CA 1
ATOM 562 C C . LEU A 1 72 ? 15.131 -7.699 -21.802 1.00 91.19 72 LEU A C 1
ATOM 564 O O . LEU A 1 72 ? 16.049 -6.936 -22.103 1.00 91.19 72 LEU A O 1
ATOM 568 N N . THR A 1 73 ? 14.090 -7.900 -22.613 1.00 92.31 73 THR A N 1
ATOM 569 C CA . THR A 1 73 ? 13.978 -7.246 -23.926 1.00 92.31 73 THR A CA 1
ATOM 570 C C . THR A 1 73 ? 13.105 -5.991 -23.880 1.00 92.31 73 THR A C 1
ATOM 572 O O . THR A 1 73 ? 12.200 -5.854 -23.056 1.00 92.31 73 THR A O 1
ATOM 575 N N . VAL A 1 74 ? 13.361 -5.052 -24.796 1.00 91.88 74 VAL A N 1
ATOM 576 C CA . VAL A 1 74 ? 12.588 -3.799 -24.897 1.00 91.88 74 VAL A CA 1
ATOM 577 C C . VAL A 1 74 ? 11.132 -4.061 -25.298 1.00 91.88 74 VAL A C 1
ATOM 579 O O . VAL A 1 74 ? 10.239 -3.344 -24.842 1.00 91.88 74 VAL A O 1
ATOM 582 N N . ASP A 1 75 ? 10.882 -5.094 -26.105 1.00 92.19 75 ASP A N 1
ATOM 583 C CA . ASP A 1 75 ? 9.532 -5.474 -26.528 1.00 92.19 75 ASP A CA 1
ATOM 584 C C . ASP A 1 75 ? 8.706 -5.965 -25.332 1.00 92.19 75 ASP A C 1
ATOM 586 O O . ASP A 1 75 ? 7.619 -5.445 -25.092 1.00 92.19 75 ASP A O 1
ATOM 590 N N . GLU A 1 76 ? 9.263 -6.845 -24.492 1.00 91.06 76 GLU A N 1
ATOM 591 C CA . GLU A 1 76 ? 8.611 -7.314 -23.257 1.00 91.06 76 GLU A CA 1
ATOM 592 C C . GLU A 1 76 ? 8.303 -6.161 -22.290 1.00 91.06 76 GLU A C 1
ATOM 594 O O . GLU A 1 76 ? 7.236 -6.115 -21.674 1.00 91.06 76 GLU A O 1
ATOM 599 N N . VAL A 1 77 ? 9.216 -5.190 -22.167 1.00 91.38 77 VAL A N 1
ATOM 600 C CA . VAL A 1 77 ? 8.986 -3.982 -21.356 1.00 91.38 77 VAL A CA 1
ATOM 601 C C . VAL A 1 77 ? 7.851 -3.142 -21.935 1.00 91.38 77 VAL A C 1
ATOM 603 O O . VAL A 1 77 ? 7.027 -2.621 -21.184 1.00 91.38 77 VAL A O 1
ATOM 606 N N . SER A 1 78 ? 7.791 -3.016 -23.258 1.00 90.56 78 SER A N 1
ATOM 607 C CA . SER A 1 78 ? 6.766 -2.235 -23.953 1.00 90.56 78 SER A CA 1
ATOM 608 C C . SER A 1 78 ? 5.387 -2.895 -23.874 1.00 90.56 78 SER A C 1
ATOM 610 O O . SER A 1 78 ? 4.388 -2.196 -23.715 1.00 90.56 78 SER A O 1
ATOM 612 N N . GLU A 1 79 ? 5.327 -4.228 -23.916 1.00 92.50 79 GLU A N 1
ATOM 613 C CA . GLU A 1 79 ? 4.107 -5.010 -23.700 1.00 92.50 79 GLU A CA 1
ATOM 614 C C . GLU A 1 79 ? 3.610 -4.899 -22.254 1.00 92.50 79 GLU A C 1
ATOM 616 O O . GLU A 1 79 ? 2.423 -4.673 -22.016 1.00 92.50 79 GLU A O 1
ATOM 621 N N . ALA A 1 80 ? 4.517 -4.996 -21.276 1.00 91.50 80 ALA A N 1
ATOM 622 C CA . ALA A 1 80 ? 4.173 -4.867 -19.863 1.00 91.50 80 ALA A CA 1
ATOM 623 C C . ALA A 1 80 ? 3.782 -3.429 -19.472 1.00 91.50 80 ALA A C 1
ATOM 625 O O . ALA A 1 80 ? 2.991 -3.222 -18.546 1.00 91.50 80 ALA A O 1
ATOM 626 N N . ARG A 1 81 ? 4.356 -2.423 -20.143 1.00 93.75 81 ARG A N 1
ATOM 627 C CA . ARG A 1 81 ? 4.185 -0.992 -19.851 1.00 93.75 81 ARG A CA 1
ATOM 628 C C . ARG A 1 81 ? 3.952 -0.184 -21.134 1.00 93.75 81 ARG A C 1
ATOM 630 O O . ARG A 1 81 ? 4.828 0.576 -21.559 1.00 93.75 81 ARG A O 1
ATOM 637 N N . PRO A 1 82 ? 2.742 -0.261 -21.721 1.00 92.81 82 PRO A N 1
ATOM 638 C CA . PRO A 1 82 ? 2.417 0.443 -22.964 1.00 92.81 82 PRO A CA 1
ATOM 639 C C . PRO A 1 82 ? 2.488 1.975 -22.834 1.00 92.81 82 PRO A C 1
ATOM 641 O O . PRO A 1 82 ? 2.678 2.678 -23.828 1.00 92.81 82 PRO A O 1
ATOM 644 N N . ASP A 1 83 ? 2.414 2.514 -21.611 1.00 93.69 83 ASP A N 1
ATOM 645 C CA . ASP A 1 83 ? 2.586 3.945 -21.336 1.00 93.69 83 ASP A CA 1
ATOM 646 C C . ASP A 1 83 ? 3.987 4.468 -21.704 1.00 93.69 83 ASP A C 1
ATOM 648 O O . ASP A 1 83 ? 4.159 5.663 -21.958 1.00 93.69 83 ASP A O 1
ATOM 652 N N . ILE A 1 84 ? 4.995 3.590 -21.770 1.00 92.88 84 ILE A N 1
ATOM 653 C CA . ILE A 1 84 ? 6.347 3.936 -22.230 1.00 92.88 84 ILE A CA 1
ATOM 654 C C . ILE A 1 84 ? 6.329 4.288 -23.720 1.00 92.88 84 ILE A C 1
ATOM 656 O O . ILE A 1 84 ? 6.897 5.312 -24.112 1.00 92.88 84 ILE A O 1
ATOM 660 N N . LEU A 1 85 ? 5.641 3.493 -24.546 1.00 91.81 85 LEU A N 1
ATOM 661 C CA . LEU A 1 85 ? 5.499 3.753 -25.981 1.00 91.81 85 LEU A CA 1
ATOM 662 C C . LEU A 1 85 ? 4.716 5.040 -26.231 1.00 91.81 85 LEU A C 1
ATOM 664 O O . LEU A 1 85 ? 5.133 5.866 -27.043 1.00 91.81 85 LEU A O 1
ATOM 668 N N . GLU A 1 86 ? 3.630 5.253 -25.485 1.00 94.00 86 GLU A N 1
ATOM 669 C CA . GLU A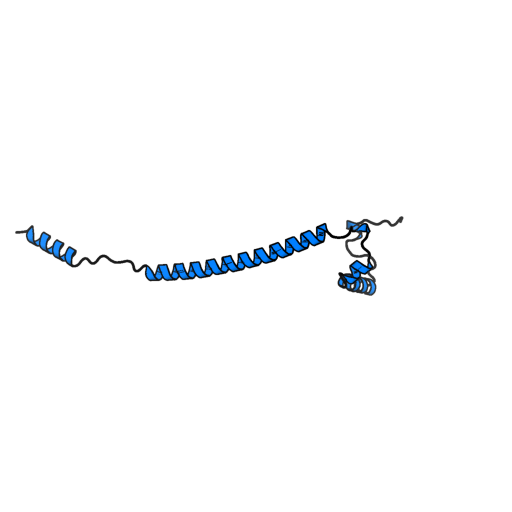 1 86 ? 2.840 6.481 -25.577 1.00 94.00 86 GLU A CA 1
ATOM 670 C C . GLU A 1 86 ? 3.703 7.719 -25.288 1.00 94.00 86 GLU A C 1
ATOM 672 O O . GLU A 1 86 ? 3.760 8.655 -26.091 1.00 94.00 86 GLU A O 1
ATOM 677 N N . LYS A 1 87 ? 4.442 7.714 -24.172 1.00 93.00 87 LYS A N 1
ATOM 678 C CA . LYS A 1 87 ? 5.332 8.824 -23.803 1.00 93.00 87 LYS A CA 1
ATOM 679 C C . LYS A 1 87 ? 6.444 9.030 -24.820 1.00 93.00 87 LYS A C 1
ATOM 681 O O . LYS A 1 87 ? 6.749 10.173 -25.157 1.00 93.00 87 LYS A O 1
ATOM 686 N N . THR A 1 88 ? 7.024 7.948 -25.327 1.00 92.19 88 THR A N 1
ATOM 687 C CA . THR A 1 88 ? 8.066 8.010 -26.358 1.00 92.19 88 THR A CA 1
ATOM 688 C C . THR A 1 88 ? 7.519 8.663 -27.623 1.00 92.19 88 THR A C 1
ATOM 690 O O . THR A 1 88 ? 8.106 9.624 -28.119 1.00 92.19 88 THR A O 1
ATOM 693 N N . SER A 1 89 ? 6.336 8.246 -28.080 1.00 93.06 89 SER A N 1
ATOM 694 C CA . SER A 1 89 ? 5.653 8.853 -29.225 1.00 93.06 89 SER A CA 1
ATOM 695 C C . SER A 1 89 ? 5.374 10.343 -29.008 1.00 93.06 89 SER A C 1
ATOM 697 O O . SER A 1 89 ? 5.577 11.143 -29.918 1.00 93.06 89 SER A O 1
ATOM 699 N N . GLN A 1 90 ? 4.941 10.742 -27.807 1.00 94.88 90 GLN A N 1
ATOM 700 C CA . GLN A 1 90 ? 4.701 12.151 -27.477 1.00 94.88 90 GLN A CA 1
ATOM 701 C C . GLN A 1 90 ? 5.987 12.990 -27.452 1.00 94.88 90 GLN A C 1
ATOM 703 O O . GLN A 1 90 ? 5.958 14.180 -27.771 1.00 94.88 90 GLN A O 1
ATOM 708 N N . LEU A 1 91 ? 7.111 12.417 -27.020 1.00 94.50 91 LEU A N 1
ATOM 709 C CA . LEU A 1 91 ? 8.403 13.102 -27.031 1.00 94.50 91 LEU A CA 1
ATOM 710 C C . LEU A 1 91 ? 8.885 13.311 -28.467 1.00 94.50 91 LEU A C 1
ATOM 712 O O . LEU A 1 91 ? 9.219 14.440 -28.833 1.00 94.50 91 LEU A O 1
ATOM 716 N N . VAL A 1 92 ? 8.804 12.266 -29.294 1.00 94.62 92 VAL A N 1
ATOM 717 C CA . VAL A 1 92 ? 9.141 12.323 -30.722 1.00 94.62 92 VAL A CA 1
ATOM 718 C C . VAL A 1 92 ? 8.263 13.342 -31.448 1.00 94.62 92 VAL A C 1
ATOM 720 O O . VAL A 1 92 ? 8.785 14.207 -32.149 1.00 94.62 92 VAL A O 1
ATOM 723 N N . SER A 1 93 ? 6.945 13.334 -31.218 1.00 95.75 93 SER A N 1
ATOM 724 C CA . SER A 1 93 ? 6.027 14.294 -31.849 1.00 95.75 93 SER A CA 1
ATOM 725 C C . SER A 1 93 ? 6.306 15.747 -31.445 1.00 95.75 93 SER A C 1
ATOM 727 O O . SER A 1 93 ? 5.956 16.673 -32.169 1.00 95.75 93 SER A O 1
ATOM 729 N N . LYS A 1 94 ? 6.927 15.961 -30.279 1.00 95.75 94 LYS A N 1
ATOM 730 C CA . LYS A 1 94 ? 7.340 17.278 -29.771 1.00 95.75 94 LYS A CA 1
ATOM 731 C C . LYS A 1 94 ? 8.785 17.634 -30.146 1.00 95.75 94 LYS A C 1
ATOM 733 O O . LYS A 1 94 ? 9.290 18.645 -29.662 1.00 95.75 94 LYS A O 1
ATOM 738 N N . GLY A 1 95 ? 9.464 16.814 -30.954 1.00 94.19 95 GLY A N 1
ATOM 739 C CA . GLY A 1 95 ? 10.864 17.010 -31.345 1.00 94.19 95 GLY A CA 1
ATOM 740 C C . GLY A 1 95 ? 11.865 16.849 -30.195 1.00 94.19 95 GLY A C 1
ATOM 741 O O . GLY A 1 95 ? 13.002 17.307 -30.297 1.00 94.19 95 GLY A O 1
ATOM 742 N N . LYS A 1 96 ? 11.456 16.229 -29.082 1.00 92.06 96 LYS A N 1
ATOM 743 C CA . LYS A 1 96 ? 12.316 15.961 -27.926 1.00 92.06 96 LYS A CA 1
ATOM 744 C C . LYS A 1 96 ? 12.952 14.584 -28.082 1.00 92.06 96 LYS A C 1
ATOM 746 O O . LYS A 1 96 ? 12.331 13.577 -27.767 1.00 92.06 96 LYS A O 1
ATOM 751 N N . TRP A 1 97 ? 14.196 14.560 -28.548 1.00 88.38 97 TRP A N 1
ATOM 752 C CA . TRP A 1 97 ? 14.937 13.320 -28.815 1.00 88.38 97 TRP A CA 1
ATOM 753 C C . TRP A 1 97 ? 15.713 12.780 -27.610 1.00 88.38 97 TRP A C 1
ATOM 755 O O . TRP A 1 97 ? 16.056 11.604 -27.586 1.00 88.38 97 TRP A O 1
ATOM 765 N N . MET A 1 98 ? 15.961 13.620 -26.601 1.00 87.62 98 MET A N 1
ATOM 766 C CA . MET A 1 98 ? 16.610 13.223 -25.352 1.00 87.62 98 MET A CA 1
ATOM 767 C C . MET A 1 98 ? 15.603 13.308 -24.198 1.00 87.62 98 MET A C 1
ATOM 769 O O . MET A 1 98 ? 15.034 14.386 -23.975 1.00 87.62 98 MET A O 1
ATOM 773 N N . PRO A 1 99 ? 15.364 12.212 -23.455 1.00 89.94 99 PRO A N 1
ATOM 774 C CA . PRO A 1 99 ? 14.536 12.258 -22.262 1.00 89.94 99 PRO A CA 1
ATOM 775 C C . PRO A 1 99 ? 15.117 13.232 -21.220 1.00 89.94 99 PRO A C 1
ATOM 777 O O . PRO A 1 99 ? 16.328 13.228 -20.981 1.00 89.94 99 PRO A O 1
ATOM 780 N N . PRO A 1 100 ? 14.284 14.065 -20.572 1.00 90.12 100 PRO A N 1
ATOM 781 C CA . PRO A 1 100 ? 14.756 14.994 -19.547 1.00 90.12 100 PRO A CA 1
ATOM 782 C C . PRO A 1 100 ? 15.373 14.235 -18.366 1.00 90.12 100 PRO A C 1
ATOM 784 O O . PRO A 1 100 ? 14.777 13.268 -17.892 1.00 90.12 100 PRO A O 1
ATOM 787 N N . GLY A 1 101 ? 16.526 14.677 -17.858 1.00 90.25 101 GLY A N 1
ATOM 788 C CA . GLY A 1 101 ? 17.169 14.058 -16.692 1.00 90.25 101 GLY A CA 1
ATOM 789 C C . GLY A 1 101 ? 18.023 12.820 -16.998 1.00 90.25 101 GLY A C 1
ATOM 790 O O . GLY A 1 101 ? 18.626 12.260 -16.080 1.00 90.25 101 GLY A O 1
ATOM 791 N N . TYR A 1 102 ? 18.051 12.351 -18.254 1.00 91.19 102 TYR A N 1
ATOM 792 C CA . TYR A 1 102 ? 18.790 11.143 -18.629 1.00 91.19 102 TYR A CA 1
ATOM 793 C C . TYR A 1 102 ? 20.305 11.356 -18.532 1.00 91.19 102 TYR A C 1
ATOM 795 O O . TYR A 1 102 ? 21.003 10.572 -17.891 1.00 91.19 102 TYR A O 1
ATOM 803 N N . LYS A 1 103 ? 20.810 12.455 -19.101 1.00 89.38 103 LYS A N 1
ATOM 804 C CA . LYS A 1 103 ? 22.246 12.767 -19.151 1.00 89.38 103 LYS A CA 1
ATOM 805 C C . LYS A 1 103 ? 22.843 12.989 -17.760 1.00 89.38 103 LYS A C 1
ATOM 807 O O . LYS A 1 103 ? 23.976 12.606 -17.502 1.00 89.38 103 LYS A O 1
ATOM 812 N N . GLU A 1 104 ? 22.073 13.552 -16.839 1.00 92.38 104 GLU A N 1
ATOM 813 C CA . GLU A 1 104 ? 22.479 13.787 -15.454 1.00 92.38 104 GLU A CA 1
ATOM 814 C C . GLU A 1 104 ? 22.632 12.483 -14.659 1.00 92.38 104 GLU A C 1
ATOM 816 O O . GLU A 1 104 ? 23.430 12.417 -13.727 1.00 92.38 104 GLU A O 1
ATOM 821 N N . ARG A 1 105 ? 21.859 11.448 -15.009 1.00 92.12 105 ARG A N 1
ATOM 822 C CA . ARG A 1 105 ? 21.857 10.143 -14.328 1.00 92.12 105 ARG A CA 1
ATOM 823 C C . ARG A 1 105 ? 22.824 9.143 -14.955 1.00 92.12 105 ARG A C 1
ATOM 825 O O . ARG A 1 105 ? 23.452 8.386 -14.223 1.00 92.12 105 ARG A O 1
ATOM 832 N N . PHE A 1 106 ? 22.907 9.125 -16.283 1.00 91.38 106 PHE A N 1
ATOM 833 C CA . PHE A 1 106 ? 23.597 8.081 -17.049 1.00 91.38 106 PHE A CA 1
ATOM 834 C C . PHE A 1 106 ? 24.810 8.595 -17.833 1.00 91.38 106 PHE A C 1
ATOM 836 O O . PHE A 1 106 ? 25.550 7.798 -18.402 1.00 91.38 106 PHE A O 1
ATOM 843 N N . GLY A 1 107 ? 25.050 9.908 -17.826 1.00 87.75 107 GLY A N 1
ATOM 844 C CA . GLY A 1 107 ? 26.122 10.536 -18.587 1.00 87.75 107 GLY A CA 1
ATOM 845 C C . GLY A 1 107 ? 25.790 10.690 -20.070 1.00 87.75 107 GLY A C 1
ATOM 846 O O . GLY A 1 107 ? 24.686 10.396 -20.530 1.00 87.75 107 GLY A O 1
ATOM 847 N N . ASP A 1 108 ? 26.769 11.193 -20.813 1.00 87.06 108 ASP A N 1
ATOM 848 C CA . ASP A 1 108 ? 26.751 11.239 -22.271 1.00 87.06 108 ASP A CA 1
ATOM 849 C C . ASP A 1 108 ? 27.987 10.505 -22.778 1.00 87.06 108 ASP A C 1
ATOM 851 O O . ASP A 1 108 ? 29.096 10.761 -22.312 1.00 87.06 108 ASP A O 1
ATOM 855 N N . LEU A 1 109 ? 27.773 9.560 -23.687 1.00 84.38 109 LEU A N 1
ATOM 856 C CA . LEU A 1 109 ? 28.830 8.756 -24.297 1.00 84.38 109 LEU A CA 1
ATOM 857 C C . LEU A 1 109 ? 29.259 9.334 -25.654 1.00 84.38 109 LEU A C 1
ATOM 859 O O . LEU A 1 109 ? 29.986 8.679 -26.402 1.00 84.38 109 LEU A O 1
ATOM 863 N N . SER A 1 110 ? 28.802 10.543 -26.000 1.00 85.44 110 SER A N 1
ATOM 864 C CA . SER A 1 110 ? 29.269 11.254 -27.183 1.00 85.44 110 SER A CA 1
ATOM 865 C C . SER A 1 110 ? 30.777 11.510 -27.112 1.00 85.44 110 SER A C 1
ATOM 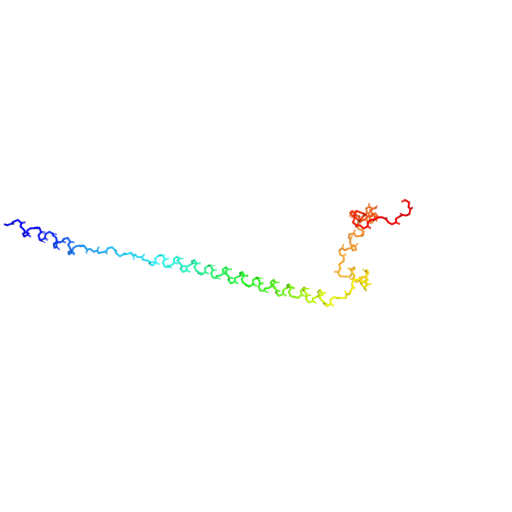867 O O . SER A 1 110 ? 31.310 11.972 -26.108 1.00 85.44 110 SER A O 1
ATOM 869 N N . PHE A 1 111 ? 31.476 11.238 -28.214 1.00 76.75 111 PHE A N 1
ATOM 870 C CA . PHE A 1 111 ? 32.914 11.509 -28.354 1.00 76.75 111 PHE A CA 1
ATOM 871 C C . PHE A 1 111 ? 33.246 12.993 -28.597 1.00 76.75 111 PHE A C 1
ATOM 873 O O . PHE A 1 111 ? 34.420 13.343 -28.716 1.00 76.75 111 PHE A O 1
ATOM 880 N N . LEU A 1 112 ? 32.220 13.836 -28.725 1.00 68.69 112 LEU A N 1
ATOM 881 C CA . LEU A 1 112 ? 32.293 15.261 -29.041 1.00 68.69 112 LEU A CA 1
ATOM 882 C C . LEU A 1 112 ? 31.860 16.100 -27.841 1.00 68.69 112 LEU A C 1
ATOM 884 O O . LEU A 1 112 ? 30.896 15.669 -27.161 1.00 68.69 112 LEU A O 1
#

Organism: Ajellomyces capsulatus (NCBI:txid5037)

InterPro domains:
  IPR008689 ATP synthase, F0 complex, subunit D, mitochondrial [PF05873] (2-84)
  IPR008689 ATP synthase, F0 complex, subunit D, mitochondrial [PTHR12700] (4-92)
  IPR036228 ATP synthase, F0 complex, subunit D superfamily, mitochondrial [G3DSA:6.10.280.70] (1-64)
  IPR036228 ATP synthase, F0 complex, subunit D superfamily, mitochondrial [SSF161065] (3-64)

Sequence (112 aa):
MAVTAVVDEIEQHFKSFKPATFDVNRQLKAIEAFEAQAMKGAEETKGKVELELQSLEKTLANIETARPFEDLTVDEVSEARPDILEKTSQLVSKGKWMPPGYKERFGDLSFL

Secondary structure (DSSP, 8-state):
--HHHHHHHHHHHHHH-------THHHHHHHHHHHHHHHHHHHHHHHHHHHHHHHHHHHHHHHHHSPPGGG--HHHHHHH-HHHHHHHHHHHHTT--S-TTHHHHH------

Radius of gyration: 39.19 Å; chains: 1; bounding box: 68×33×111 Å

pLDDT: mean 88.57, std 8.54, range [53.12, 97.12]